Protein AF-A0A0F9G1T0-F1 (afdb_monomer_lite)

Secondary structure (DSSP, 8-state):
-----GGGTS-SSSGGG--TT----HHHHHHHHHHHHT-TTSS-HHHHHHHHHHHHHHHHHHHT---EEEE----SS-GGG-EEETTTTEEEE-SS--HHHHHHHHHHHTT--HHHHHHHHHHHHHHH-HHHHHTEEEETTEEEE----

Structure (mmCIF, N/CA/C/O backbone):
data_AF-A0A0F9G1T0-F1
#
_entry.id   AF-A0A0F9G1T0-F1
#
loop_
_atom_site.group_PDB
_atom_site.id
_atom_site.type_symbol
_atom_site.label_atom_id
_atom_site.label_alt_id
_atom_site.label_comp_id
_atom_site.label_asym_id
_atom_site.label_entity_id
_atom_site.label_seq_id
_atom_site.pdbx_PDB_ins_code
_atom_site.Cartn_x
_atom_site.Cartn_y
_atom_site.Cartn_z
_atom_site.occupancy
_atom_site.B_iso_or_equiv
_atom_site.auth_seq_id
_atom_site.auth_comp_id
_atom_site.auth_asym_id
_atom_site.auth_atom_id
_atom_site.pdbx_PDB_model_num
ATOM 1 N N . MET A 1 1 ? 21.049 12.515 23.156 1.00 39.84 1 MET A N 1
ATOM 2 C CA . MET A 1 1 ? 19.952 11.528 23.007 1.00 39.84 1 MET A CA 1
ATOM 3 C C . MET A 1 1 ? 20.503 10.283 22.312 1.00 39.84 1 MET A C 1
ATOM 5 O O . MET A 1 1 ? 20.804 10.370 21.125 1.00 39.84 1 MET A O 1
ATOM 9 N N . PRO A 1 2 ? 20.728 9.154 23.006 1.00 35.75 2 PRO A N 1
ATOM 10 C CA . PRO A 1 2 ? 21.268 7.960 22.364 1.00 35.75 2 PRO A CA 1
ATOM 11 C C . PRO A 1 2 ? 20.233 7.364 21.398 1.00 35.75 2 PRO A C 1
ATOM 13 O O . PRO A 1 2 ? 19.053 7.228 21.728 1.00 35.75 2 PRO A O 1
ATOM 16 N N . ARG A 1 3 ? 20.679 7.026 20.183 1.00 41.69 3 ARG A N 1
ATOM 17 C CA . ARG A 1 3 ? 19.871 6.370 19.145 1.00 41.69 3 ARG A CA 1
ATOM 18 C C . ARG A 1 3 ? 19.372 5.023 19.674 1.00 41.69 3 ARG A C 1
ATOM 20 O O . ARG A 1 3 ? 20.150 4.085 19.831 1.00 41.69 3 ARG A O 1
ATOM 27 N N . ARG A 1 4 ? 18.071 4.928 19.958 1.00 43.00 4 ARG A N 1
ATOM 28 C CA . ARG A 1 4 ? 17.405 3.684 20.367 1.00 43.00 4 ARG A CA 1
ATOM 29 C C . ARG A 1 4 ? 17.650 2.621 19.289 1.00 43.00 4 ARG A C 1
ATOM 31 O O . ARG A 1 4 ? 17.265 2.794 18.136 1.00 43.00 4 ARG A O 1
ATOM 38 N N . ASN A 1 5 ? 18.337 1.547 19.667 1.00 41.62 5 ASN A N 1
ATOM 39 C CA . ASN A 1 5 ? 18.720 0.449 18.788 1.00 41.62 5 ASN A CA 1
ATOM 40 C C . ASN A 1 5 ? 17.457 -0.256 18.250 1.00 41.62 5 ASN A C 1
ATOM 42 O O . ASN A 1 5 ? 16.809 -1.032 18.952 1.00 41.62 5 ASN A O 1
ATOM 46 N N . ASN A 1 6 ? 17.082 0.057 17.007 1.00 49.00 6 ASN A N 1
ATOM 47 C CA . ASN A 1 6 ? 15.807 -0.305 16.373 1.00 49.00 6 ASN A CA 1
ATOM 48 C C . ASN A 1 6 ? 15.744 -1.780 15.905 1.00 49.00 6 ASN A C 1
ATOM 50 O O . ASN A 1 6 ? 14.795 -2.192 15.251 1.00 49.00 6 ASN A O 1
ATOM 54 N N . ARG A 1 7 ? 16.742 -2.612 16.245 1.00 46.22 7 ARG A N 1
ATOM 55 C CA . ARG A 1 7 ? 16.808 -4.032 15.839 1.00 46.22 7 ARG A CA 1
ATOM 56 C C . ARG A 1 7 ? 15.777 -4.941 16.526 1.00 46.22 7 ARG A C 1
ATOM 58 O O . ARG A 1 7 ? 15.602 -6.071 16.091 1.00 46.22 7 ARG A O 1
ATOM 65 N N . ARG A 1 8 ? 15.100 -4.483 17.589 1.00 54.66 8 ARG A N 1
ATOM 66 C CA . ARG A 1 8 ? 14.058 -5.264 18.295 1.00 54.66 8 ARG A CA 1
ATOM 67 C C . ARG A 1 8 ? 12.635 -5.053 17.761 1.00 54.66 8 ARG A C 1
ATOM 69 O O . ARG A 1 8 ? 11.737 -5.773 18.182 1.00 54.66 8 ARG A O 1
ATOM 76 N N . SER A 1 9 ? 12.405 -4.066 16.892 1.00 69.75 9 SER A N 1
ATOM 77 C CA . SER A 1 9 ? 11.053 -3.727 16.418 1.00 69.75 9 SER A CA 1
ATOM 78 C C . SER A 1 9 ? 10.658 -4.456 15.132 1.00 69.75 9 SER A C 1
ATOM 80 O O . SER A 1 9 ? 9.464 -4.607 14.879 1.00 69.75 9 SER A O 1
ATOM 82 N N . TYR A 1 10 ? 11.626 -4.946 14.355 1.00 74.12 10 TYR A N 1
ATOM 83 C CA . TYR A 1 10 ? 11.385 -5.775 13.176 1.00 74.12 10 TYR A CA 1
ATOM 84 C C . TYR A 1 10 ? 11.317 -7.265 13.537 1.00 74.12 10 TYR A C 1
ATOM 86 O O . TYR A 1 10 ? 12.071 -7.714 14.406 1.00 74.12 10 TYR A O 1
ATOM 94 N N . PRO A 1 11 ? 10.441 -8.049 12.883 1.00 78.25 11 PRO A N 1
ATOM 95 C CA . PRO A 1 11 ? 10.497 -9.502 12.991 1.00 78.25 11 PRO A CA 1
ATOM 96 C C . PRO A 1 11 ? 11.793 -10.029 12.362 1.00 78.25 11 PRO A C 1
ATOM 98 O O . PRO A 1 11 ? 12.275 -9.459 11.384 1.00 78.25 11 PRO A O 1
ATOM 101 N N . ARG A 1 12 ? 12.348 -11.123 12.897 1.00 75.75 12 ARG A N 1
ATOM 102 C CA . ARG A 1 12 ? 13.538 -11.771 12.313 1.00 75.75 12 ARG A CA 1
ATOM 103 C C . ARG A 1 12 ? 13.178 -12.653 11.126 1.00 75.75 12 ARG A C 1
ATOM 105 O O . ARG A 1 12 ? 14.031 -12.942 10.297 1.00 75.75 12 ARG A O 1
ATOM 112 N N . THR A 1 13 ? 11.927 -13.104 11.063 1.00 79.38 13 THR A N 1
ATOM 113 C CA . THR A 1 13 ? 11.421 -13.965 9.993 1.00 79.38 13 THR A CA 1
ATOM 114 C C . THR A 1 13 ? 10.012 -13.568 9.570 1.00 79.38 13 THR A C 1
ATOM 116 O O . THR A 1 13 ? 9.259 -12.955 10.325 1.00 79.38 13 THR A O 1
ATOM 119 N N . VAL A 1 14 ? 9.615 -13.976 8.365 1.00 81.00 14 VAL A N 1
ATOM 120 C CA . VAL A 1 14 ? 8.231 -13.829 7.889 1.00 81.00 14 VAL A CA 1
ATOM 121 C C . VAL A 1 14 ? 7.262 -14.620 8.776 1.00 81.00 14 VAL A C 1
ATOM 123 O O . VAL A 1 14 ? 6.176 -14.132 9.078 1.00 81.00 14 VAL A O 1
ATOM 126 N N . ALA A 1 15 ? 7.669 -15.802 9.253 1.00 84.25 15 ALA A N 1
ATOM 127 C CA . ALA A 1 15 ? 6.853 -16.667 10.107 1.00 84.25 15 ALA A CA 1
ATOM 128 C C . ALA A 1 15 ? 6.387 -15.966 11.395 1.00 84.25 15 ALA A C 1
ATOM 130 O O . ALA A 1 15 ? 5.244 -16.139 11.802 1.00 84.25 15 ALA A O 1
ATOM 131 N N . GLU A 1 16 ? 7.217 -15.096 11.982 1.00 83.62 16 GLU A N 1
ATOM 132 C CA . GLU A 1 16 ? 6.875 -14.315 13.184 1.00 83.62 16 GLU A CA 1
ATOM 133 C C . GLU A 1 16 ? 5.691 -13.355 13.019 1.00 83.62 16 GLU A C 1
ATOM 135 O O . GLU A 1 16 ? 5.163 -12.840 14.016 1.00 83.62 16 GLU A O 1
ATOM 140 N N . VAL A 1 17 ? 5.335 -13.034 11.776 1.00 89.44 17 VAL A N 1
ATOM 141 C CA . VAL A 1 17 ? 4.264 -12.093 11.459 1.00 89.44 17 VAL A CA 1
ATOM 142 C C . VAL A 1 17 ? 3.143 -12.711 10.639 1.00 89.44 17 VAL A C 1
ATOM 144 O O . VAL A 1 17 ? 2.173 -12.008 10.369 1.00 89.44 17 VAL A O 1
ATOM 147 N N . LEU A 1 18 ? 3.229 -13.990 10.264 1.00 90.50 18 LEU A N 1
ATOM 148 C CA . LEU A 1 18 ? 2.112 -14.692 9.637 1.00 90.50 18 LEU A CA 1
ATOM 149 C C . LEU A 1 18 ? 1.003 -14.947 10.655 1.00 90.50 18 LEU A C 1
ATOM 151 O O . LEU A 1 18 ? 1.251 -15.335 11.791 1.00 90.50 18 LEU A O 1
ATOM 155 N N . ASP A 1 19 ? -0.229 -14.688 10.233 1.00 91.56 19 ASP A N 1
ATOM 156 C CA . ASP A 1 19 ? -1.413 -14.824 11.068 1.00 91.56 19 ASP A CA 1
ATOM 157 C C . ASP A 1 19 ? -2.626 -15.167 10.196 1.00 91.56 19 ASP A C 1
ATOM 159 O O . ASP A 1 19 ? -3.202 -14.305 9.524 1.00 91.56 19 ASP A O 1
ATOM 163 N N . ASP A 1 20 ? -3.025 -16.439 10.228 1.00 90.38 20 ASP A N 1
ATOM 164 C CA . ASP A 1 20 ? -4.160 -16.955 9.456 1.00 90.38 20 ASP A CA 1
ATOM 165 C C . ASP A 1 20 ? -5.509 -16.393 9.936 1.00 90.38 20 ASP A C 1
ATOM 167 O O . ASP A 1 20 ? -6.483 -16.382 9.179 1.00 90.38 20 ASP A O 1
ATOM 171 N N . GLN A 1 21 ? -5.567 -15.866 11.162 1.00 94.19 21 GLN A N 1
ATOM 172 C CA . GLN A 1 21 ? -6.763 -15.251 11.738 1.00 94.19 21 GLN A CA 1
ATOM 173 C C . GLN A 1 21 ? -6.831 -13.740 11.475 1.00 94.19 21 GLN A C 1
ATOM 175 O O . GLN A 1 21 ? -7.806 -13.084 11.862 1.00 94.19 21 GLN A O 1
ATOM 180 N N . MET A 1 22 ? -5.839 -13.162 10.785 1.00 95.75 22 MET A N 1
ATOM 181 C CA . MET A 1 22 ? -5.800 -11.727 10.533 1.00 95.75 22 MET A CA 1
ATOM 182 C C . MET A 1 22 ? -6.978 -11.276 9.662 1.00 95.75 22 MET A C 1
ATOM 184 O O . MET A 1 22 ? -7.138 -11.655 8.494 1.00 95.75 22 MET A O 1
ATOM 188 N N . ARG A 1 23 ? -7.798 -10.388 10.227 1.00 96.31 23 ARG A N 1
ATOM 189 C CA . ARG A 1 23 ? -8.950 -9.796 9.543 1.00 96.31 23 ARG A CA 1
ATOM 190 C C . ARG A 1 23 ? -8.583 -8.458 8.909 1.00 96.31 23 ARG A C 1
ATOM 192 O O . ARG A 1 23 ? -7.862 -7.641 9.478 1.00 96.31 23 ARG A O 1
ATOM 199 N N . PHE A 1 24 ? -9.144 -8.218 7.731 1.00 97.62 24 PHE A N 1
ATOM 200 C CA . PHE A 1 24 ? -9.034 -6.960 6.996 1.00 97.62 24 PHE A CA 1
ATOM 201 C C . PHE A 1 24 ? -10.434 -6.428 6.707 1.00 97.62 24 PHE A C 1
ATOM 203 O O . PHE A 1 24 ? -11.369 -7.215 6.556 1.00 97.62 24 PHE A O 1
ATOM 210 N N . ARG A 1 25 ? -10.575 -5.101 6.577 1.00 98.06 25 ARG A N 1
ATOM 211 C CA . ARG A 1 25 ? -11.810 -4.510 6.041 1.00 98.06 25 ARG A CA 1
ATOM 212 C C . ARG A 1 25 ? -12.079 -5.112 4.663 1.00 98.06 25 ARG A C 1
ATOM 214 O O . ARG A 1 25 ? -11.145 -5.266 3.867 1.00 98.06 25 ARG A O 1
ATOM 221 N N . ARG A 1 26 ? -13.335 -5.456 4.378 1.00 98.38 26 ARG A N 1
ATOM 222 C CA . ARG A 1 26 ? -13.724 -6.099 3.113 1.00 98.38 26 ARG A CA 1
ATOM 223 C C . ARG A 1 26 ? -13.301 -5.246 1.918 1.00 98.38 26 ARG A C 1
ATOM 225 O O . ARG A 1 26 ? -12.769 -5.758 0.937 1.00 98.38 26 ARG A O 1
ATOM 232 N N . GLU A 1 27 ? -13.455 -3.938 2.048 1.00 98.44 27 GLU A N 1
ATOM 233 C CA . GLU A 1 27 ? -13.132 -2.929 1.048 1.00 98.44 27 GLU A CA 1
ATOM 234 C C . GLU A 1 27 ? -11.617 -2.848 0.797 1.00 98.44 27 GLU A C 1
ATOM 236 O O . GLU A 1 27 ? -11.195 -2.683 -0.346 1.00 98.44 27 GLU A O 1
ATOM 241 N N . THR A 1 28 ? -10.785 -3.042 1.832 1.00 98.56 28 THR A N 1
ATOM 242 C CA . THR A 1 28 ? -9.321 -3.144 1.686 1.00 98.56 28 THR A CA 1
ATOM 243 C C . THR A 1 28 ? -8.960 -4.327 0.798 1.00 98.56 28 THR A C 1
ATOM 245 O O . THR A 1 28 ? -8.210 -4.174 -0.166 1.00 98.56 28 THR A O 1
ATOM 248 N N . VAL A 1 29 ? -9.523 -5.504 1.086 1.00 98.56 29 VAL A N 1
ATOM 249 C CA . VAL A 1 29 ? -9.266 -6.721 0.301 1.00 98.56 29 VAL A CA 1
ATOM 250 C C . VAL A 1 29 ? -9.740 -6.531 -1.138 1.00 98.56 29 VAL A C 1
ATOM 252 O O . VAL A 1 29 ? -8.999 -6.817 -2.076 1.00 98.56 29 VAL A O 1
ATOM 255 N N . GLN A 1 30 ? -10.938 -5.979 -1.336 1.00 98.56 30 GLN A N 1
ATOM 256 C CA . GLN A 1 30 ? -11.470 -5.699 -2.670 1.00 98.56 30 GLN A CA 1
ATOM 257 C C . GLN A 1 30 ? -10.594 -4.716 -3.459 1.00 98.56 30 GLN A C 1
ATOM 259 O O . GLN A 1 30 ? -10.365 -4.935 -4.649 1.00 98.56 30 GLN A O 1
ATOM 264 N N . ALA A 1 31 ? -10.072 -3.662 -2.825 1.00 98.62 31 ALA A N 1
ATOM 265 C CA . ALA A 1 31 ? -9.179 -2.704 -3.476 1.00 98.62 31 ALA A CA 1
ATOM 266 C C . ALA A 1 31 ? -7.883 -3.371 -3.963 1.00 98.62 31 ALA A C 1
ATOM 268 O O . ALA A 1 31 ? -7.469 -3.165 -5.106 1.00 98.62 31 ALA A O 1
ATOM 269 N N . VAL A 1 32 ? -7.273 -4.218 -3.128 1.00 98.38 32 VAL A N 1
ATOM 270 C CA . VAL A 1 32 ? -6.044 -4.940 -3.484 1.00 98.38 32 VAL A CA 1
ATOM 271 C C . VAL A 1 32 ? -6.310 -6.007 -4.552 1.00 98.38 32 VAL A C 1
ATOM 273 O O . VAL A 1 32 ? -5.528 -6.138 -5.491 1.00 98.38 32 VAL A O 1
ATOM 276 N N . LEU A 1 33 ? -7.437 -6.723 -4.486 1.00 98.25 33 LEU A N 1
ATOM 277 C CA . LEU A 1 33 ? -7.829 -7.685 -5.523 1.00 98.25 33 LEU A CA 1
ATOM 278 C C . LEU A 1 33 ? -8.113 -7.011 -6.874 1.00 98.25 33 LEU A C 1
ATOM 280 O O . LEU A 1 33 ? -7.761 -7.568 -7.911 1.00 98.25 33 LEU A O 1
ATOM 284 N N . ARG A 1 34 ? -8.695 -5.805 -6.893 1.00 98.19 34 ARG A N 1
ATOM 285 C CA . ARG A 1 34 ? -8.823 -5.010 -8.129 1.00 98.19 34 ARG A CA 1
ATOM 286 C C . ARG A 1 34 ? -7.450 -4.624 -8.678 1.00 98.19 34 ARG A C 1
ATOM 288 O O . ARG A 1 34 ? -7.189 -4.832 -9.854 1.00 98.19 34 ARG A O 1
ATOM 295 N N . PHE A 1 35 ? -6.545 -4.155 -7.823 1.00 98.00 35 PHE A N 1
ATOM 296 C CA . PHE A 1 35 ? -5.170 -3.844 -8.223 1.00 98.00 35 PHE A CA 1
ATOM 297 C C . PHE A 1 35 ? -4.403 -5.068 -8.749 1.00 98.00 35 PHE A C 1
ATOM 299 O O . PHE A 1 35 ? -3.624 -4.947 -9.688 1.00 98.00 35 PHE A O 1
ATOM 306 N N . LYS A 1 36 ? -4.658 -6.263 -8.207 1.00 97.06 36 LYS A N 1
ATOM 307 C CA . LYS A 1 36 ? -4.128 -7.519 -8.751 1.00 97.06 36 LYS A CA 1
ATOM 308 C C . LYS A 1 36 ? -4.598 -7.776 -10.183 1.00 97.06 36 LYS A C 1
ATOM 310 O O . LYS A 1 36 ? -3.789 -8.187 -11.010 1.00 97.06 36 LYS A O 1
ATOM 315 N N . ARG A 1 37 ? -5.884 -7.544 -10.472 1.00 97.19 37 ARG A N 1
ATOM 316 C CA . ARG A 1 37 ? -6.457 -7.707 -11.823 1.00 97.19 37 ARG A CA 1
ATOM 317 C C . ARG A 1 37 ? -5.840 -6.741 -12.836 1.00 97.19 37 ARG A C 1
ATOM 319 O O . ARG A 1 37 ? -5.722 -7.101 -13.997 1.00 97.19 37 ARG A O 1
ATOM 326 N N . ASP A 1 38 ? -5.357 -5.583 -12.384 1.00 94.88 38 ASP A N 1
ATOM 327 C CA . ASP A 1 38 ? -4.605 -4.631 -13.213 1.00 94.88 38 ASP A CA 1
ATOM 328 C C . ASP A 1 38 ? -3.184 -5.119 -13.578 1.00 94.88 38 ASP A C 1
ATOM 330 O O . ASP A 1 38 ? -2.452 -4.386 -14.248 1.00 94.88 38 ASP A O 1
ATOM 334 N N . LEU A 1 39 ? -2.763 -6.315 -13.139 1.00 94.69 39 LEU A N 1
ATOM 335 C CA . LEU A 1 39 ? -1.426 -6.883 -13.357 1.00 94.69 39 LEU A CA 1
ATOM 336 C C . LEU A 1 39 ? -0.334 -5.888 -12.925 1.00 94.69 39 LEU A C 1
ATOM 338 O O . LEU A 1 39 ? 0.276 -5.218 -13.765 1.00 94.69 39 LEU A O 1
ATOM 342 N N . PRO A 1 40 ? -0.109 -5.716 -11.611 1.00 93.06 40 PRO A N 1
ATOM 343 C CA . PRO A 1 40 ? 0.588 -4.547 -11.074 1.00 93.06 40 PRO A CA 1
ATOM 344 C C . PRO A 1 40 ? 2.061 -4.442 -11.484 1.00 93.06 40 PRO A C 1
ATOM 346 O O . PRO A 1 40 ? 2.618 -3.345 -11.475 1.00 93.06 40 PRO A O 1
ATOM 349 N N . TRP A 1 41 ? 2.666 -5.560 -11.885 1.00 92.12 41 TRP A N 1
ATOM 350 C CA . TRP A 1 41 ? 4.045 -5.625 -12.366 1.00 92.12 41 TRP A CA 1
ATOM 351 C C . TRP A 1 41 ? 4.184 -5.388 -13.874 1.00 92.12 41 TRP A C 1
ATOM 353 O O . TRP A 1 41 ? 5.276 -5.050 -14.317 1.00 92.12 41 TRP A O 1
ATOM 363 N N . ASN A 1 42 ? 3.096 -5.486 -14.645 1.00 92.19 42 ASN A N 1
ATOM 364 C CA . ASN A 1 42 ? 3.140 -5.370 -16.102 1.00 92.19 42 ASN A CA 1
ATOM 365 C C . ASN A 1 42 ? 3.063 -3.910 -16.564 1.00 92.19 42 ASN A C 1
ATOM 367 O O . ASN A 1 42 ? 2.357 -3.086 -15.963 1.00 92.19 42 ASN A O 1
ATOM 371 N N . GLY A 1 43 ? 3.699 -3.637 -17.702 1.00 93.19 43 GLY A N 1
ATOM 372 C CA . GLY A 1 43 ? 3.672 -2.348 -18.389 1.00 93.19 43 GLY A CA 1
ATOM 373 C C . GLY A 1 43 ? 4.803 -1.406 -17.983 1.00 93.19 43 GLY A C 1
ATOM 374 O O . GLY A 1 43 ? 5.612 -1.690 -17.095 1.00 93.19 43 GLY A O 1
ATOM 375 N N . TRP A 1 44 ? 4.840 -0.247 -18.634 1.00 94.44 44 TRP A N 1
ATOM 376 C CA . TRP A 1 44 ? 5.899 0.744 -18.436 1.00 94.44 44 TRP A CA 1
ATOM 377 C C . TRP A 1 44 ? 5.822 1.372 -17.043 1.00 94.44 44 TRP A C 1
ATOM 379 O O . TRP A 1 44 ? 4.770 1.392 -16.397 1.00 94.44 44 TRP A O 1
ATOM 389 N N . GLU A 1 45 ? 6.924 1.957 -16.571 1.00 94.31 45 GLU A N 1
ATOM 390 C CA . GLU A 1 45 ? 6.990 2.612 -15.258 1.00 94.31 45 GLU A CA 1
ATOM 391 C C . GLU A 1 45 ? 5.825 3.585 -15.014 1.00 94.31 45 GLU A C 1
ATOM 393 O O . GLU A 1 45 ? 5.162 3.519 -13.976 1.00 94.31 45 GLU A O 1
ATOM 398 N N . ARG A 1 46 ? 5.511 4.438 -15.997 1.00 95.81 46 ARG A N 1
ATOM 399 C CA . ARG A 1 46 ? 4.384 5.378 -15.928 1.00 95.81 46 ARG A CA 1
ATOM 400 C C . ARG A 1 46 ? 3.055 4.667 -15.669 1.00 95.81 46 ARG A C 1
ATOM 402 O O . ARG A 1 46 ? 2.219 5.165 -14.916 1.00 95.81 46 ARG A O 1
ATOM 409 N N . GLU A 1 47 ? 2.847 3.504 -16.273 1.00 96.88 47 GLU A N 1
ATOM 410 C CA . GLU A 1 47 ? 1.619 2.726 -16.123 1.00 96.88 47 GLU A CA 1
ATOM 411 C C . GLU A 1 47 ? 1.541 2.077 -14.752 1.00 96.88 47 GLU A C 1
ATOM 413 O O . GLU A 1 47 ? 0.513 2.186 -14.081 1.00 96.88 47 GLU A O 1
ATOM 418 N N . ARG A 1 48 ? 2.650 1.489 -14.298 1.00 96.56 48 ARG A N 1
ATOM 419 C CA . ARG A 1 48 ? 2.773 0.941 -12.946 1.00 96.56 48 ARG A CA 1
ATOM 420 C C . ARG A 1 48 ? 2.504 2.028 -11.901 1.00 96.56 48 ARG A C 1
ATOM 422 O O . ARG A 1 48 ? 1.628 1.845 -11.057 1.00 96.56 48 ARG A O 1
ATOM 429 N N . LYS A 1 49 ? 3.103 3.221 -12.028 1.00 97.38 49 LYS A N 1
ATOM 430 C CA . LYS A 1 49 ? 2.805 4.394 -11.174 1.00 97.38 49 LYS A CA 1
ATOM 431 C C . LYS A 1 49 ? 1.308 4.729 -11.143 1.00 97.38 49 LYS A C 1
ATOM 433 O O . LYS A 1 49 ? 0.750 4.962 -10.069 1.00 97.38 49 LYS A O 1
ATOM 438 N N . ARG A 1 50 ? 0.618 4.727 -12.294 1.00 98.25 50 ARG A N 1
ATOM 439 C CA . ARG A 1 50 ? -0.844 4.955 -12.355 1.00 98.25 50 ARG A CA 1
ATOM 440 C C . ARG A 1 50 ? -1.631 3.879 -11.601 1.00 98.25 50 ARG A C 1
ATOM 442 O O . ARG A 1 50 ? -2.562 4.230 -10.873 1.00 98.25 50 ARG A O 1
ATOM 449 N N . LYS A 1 51 ? -1.257 2.602 -11.734 1.00 98.25 51 LYS A N 1
ATOM 450 C CA . LYS A 1 51 ? -1.889 1.487 -11.006 1.00 98.25 51 LYS A CA 1
ATOM 451 C C . LYS A 1 51 ? -1.740 1.675 -9.489 1.00 98.25 51 LYS A C 1
ATOM 453 O O . LYS A 1 51 ? -2.738 1.625 -8.771 1.00 98.25 51 LYS A O 1
ATOM 458 N N . PHE A 1 52 ? -0.538 2.009 -9.008 1.00 98.31 52 PHE A N 1
ATOM 459 C CA . PHE A 1 52 ? -0.294 2.303 -7.587 1.00 98.31 52 PHE A CA 1
ATOM 460 C C . PHE A 1 52 ? -1.103 3.510 -7.091 1.00 98.31 52 PHE A C 1
ATOM 462 O O . PHE A 1 52 ? -1.731 3.433 -6.039 1.00 98.31 52 PHE A O 1
ATOM 469 N N . ARG A 1 53 ? -1.193 4.599 -7.868 1.00 98.56 53 ARG A N 1
ATOM 470 C CA . ARG A 1 53 ? -2.049 5.753 -7.522 1.00 98.56 53 ARG A CA 1
ATOM 471 C C . ARG A 1 53 ? -3.531 5.382 -7.414 1.00 98.56 53 ARG A C 1
ATOM 473 O O . ARG A 1 53 ? -4.236 5.925 -6.565 1.00 98.56 53 ARG A O 1
ATOM 480 N N . ARG A 1 54 ? -4.037 4.476 -8.261 1.00 98.50 54 ARG A N 1
ATOM 481 C CA . ARG A 1 54 ? -5.419 3.970 -8.149 1.00 98.50 54 ARG A CA 1
ATOM 482 C C . ARG A 1 54 ? -5.621 3.182 -6.860 1.00 98.50 54 ARG A C 1
ATOM 484 O O . ARG A 1 54 ? -6.553 3.500 -6.123 1.00 98.50 54 ARG A O 1
ATOM 491 N N . LEU A 1 55 ? -4.735 2.227 -6.566 1.00 98.62 55 LEU A N 1
ATOM 492 C CA . LEU A 1 55 ? -4.773 1.478 -5.308 1.00 98.62 55 LEU A CA 1
ATOM 493 C C . LEU A 1 55 ? -4.725 2.424 -4.102 1.00 98.62 55 LEU A C 1
ATOM 495 O O . LEU A 1 55 ? -5.518 2.293 -3.175 1.00 98.62 55 LEU A O 1
ATOM 499 N N . HIS A 1 56 ? -3.841 3.416 -4.137 1.00 98.62 56 HIS A N 1
ATOM 500 C CA . HIS A 1 56 ? -3.668 4.373 -3.054 1.00 98.62 56 HIS A CA 1
ATOM 501 C C . HIS A 1 56 ? -4.902 5.223 -2.782 1.00 98.62 56 HIS A C 1
ATOM 503 O O . HIS A 1 56 ? -5.341 5.311 -1.637 1.00 98.62 56 HIS A O 1
ATOM 509 N N . ARG A 1 57 ? -5.539 5.762 -3.827 1.00 98.62 57 ARG A N 1
ATOM 510 C CA . ARG A 1 57 ? -6.821 6.464 -3.677 1.00 98.62 57 ARG A CA 1
ATOM 511 C C . ARG A 1 57 ? -7.901 5.563 -3.079 1.00 98.62 57 ARG A C 1
ATOM 513 O O . ARG A 1 57 ? -8.673 6.027 -2.246 1.00 98.62 57 ARG A O 1
ATOM 520 N N . ALA A 1 58 ? -7.951 4.289 -3.472 1.00 98.56 58 ALA A N 1
ATOM 521 C CA . ALA A 1 58 ? -8.910 3.342 -2.913 1.00 98.56 58 ALA A CA 1
ATOM 522 C C . ALA A 1 58 ? -8.651 3.084 -1.419 1.00 98.56 58 ALA A C 1
ATOM 524 O O . ALA A 1 58 ? -9.564 3.237 -0.613 1.00 98.56 58 ALA A O 1
ATOM 525 N N . LEU A 1 59 ? -7.4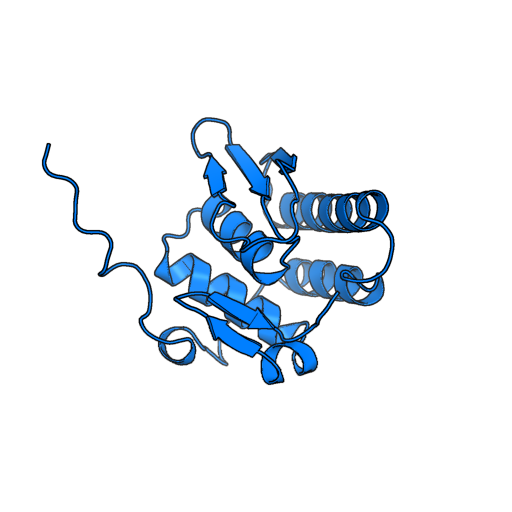11 2.774 -1.027 1.00 98.44 59 LEU A N 1
ATOM 526 C CA . LEU A 1 59 ? -7.068 2.516 0.376 1.00 98.44 59 LEU A CA 1
ATOM 527 C C . LEU A 1 59 ? -7.278 3.750 1.262 1.00 98.44 59 LEU A C 1
ATOM 529 O O . LEU A 1 59 ? -7.838 3.629 2.349 1.00 98.44 59 LEU A O 1
ATOM 533 N N . ARG A 1 60 ? -6.922 4.947 0.783 1.00 97.88 60 ARG A N 1
ATOM 534 C CA . ARG A 1 60 ? -7.207 6.204 1.489 1.00 97.88 60 ARG A CA 1
ATOM 535 C C . ARG A 1 60 ? -8.684 6.377 1.805 1.00 97.88 60 ARG A C 1
ATOM 537 O O . ARG A 1 60 ? -9.014 6.719 2.933 1.00 97.88 60 ARG A O 1
ATOM 544 N N . ARG A 1 61 ? -9.566 6.100 0.839 1.00 98.19 61 ARG A N 1
ATOM 545 C CA . ARG A 1 61 ? -11.021 6.166 1.046 1.00 98.19 61 ARG A CA 1
ATOM 546 C C . ARG A 1 61 ? -11.483 5.167 2.102 1.00 98.19 61 ARG A C 1
ATOM 548 O O . ARG A 1 61 ? -12.224 5.549 2.996 1.00 98.19 61 ARG A O 1
ATOM 555 N N . VAL A 1 62 ? -10.999 3.924 2.048 1.00 98.31 62 VAL A N 1
ATOM 556 C CA . VAL A 1 62 ? -11.373 2.875 3.017 1.00 98.31 62 VAL A CA 1
ATOM 557 C C . VAL A 1 62 ? -11.007 3.250 4.453 1.00 98.31 62 VAL A C 1
ATOM 559 O O . VAL A 1 62 ? -11.734 2.900 5.381 1.00 98.31 62 VAL A O 1
ATOM 562 N N . TYR A 1 63 ? -9.883 3.939 4.645 1.00 97.81 63 TYR A N 1
ATOM 563 C CA . TYR A 1 63 ? -9.367 4.292 5.968 1.00 97.81 63 TYR A CA 1
ATOM 564 C C . TYR A 1 63 ? -9.581 5.762 6.359 1.00 97.81 63 TYR A C 1
ATOM 566 O O . TYR A 1 63 ? -9.118 6.158 7.425 1.00 97.81 63 TYR A O 1
ATOM 574 N N . GLY A 1 64 ? -10.258 6.564 5.530 1.00 97.56 64 GLY A N 1
ATOM 575 C CA . GLY A 1 64 ? -10.469 7.994 5.787 1.00 97.56 64 GLY A CA 1
ATOM 576 C C . GLY A 1 64 ? -9.170 8.807 5.867 1.00 97.56 64 GLY A C 1
ATOM 577 O O . GLY A 1 64 ? -9.074 9.733 6.663 1.00 97.56 64 GLY A O 1
ATOM 578 N N . LYS A 1 65 ? -8.141 8.438 5.092 1.00 96.44 65 LYS A N 1
ATOM 579 C CA . LYS A 1 65 ? -6.805 9.059 5.131 1.00 96.44 65 LYS A CA 1
ATOM 580 C C . LYS A 1 65 ? -6.595 10.075 4.012 1.00 96.44 65 LYS A C 1
ATOM 582 O O . LYS A 1 65 ? -7.027 9.872 2.872 1.00 96.44 65 LYS A O 1
ATOM 587 N N . GLN A 1 66 ? -5.849 11.134 4.317 1.00 97.06 66 GLN A N 1
ATOM 588 C CA . GLN A 1 66 ? -5.436 12.145 3.342 1.00 97.06 66 GLN A CA 1
ATOM 589 C C . GLN A 1 66 ? -3.989 11.989 2.844 1.00 97.06 66 GLN A C 1
ATOM 591 O O . GLN A 1 66 ? -3.604 12.692 1.911 1.00 97.06 66 GLN A O 1
ATOM 596 N N . THR A 1 67 ? -3.272 10.987 3.358 1.00 97.88 67 THR A N 1
ATOM 597 C CA . THR A 1 67 ? -1.881 10.655 3.034 1.00 97.88 67 THR A CA 1
ATOM 598 C C . THR A 1 67 ? -1.558 10.758 1.546 1.00 97.88 67 THR A C 1
ATOM 600 O O . THR A 1 67 ? -2.271 10.199 0.719 1.00 97.88 67 THR A O 1
ATOM 603 N N . GLY A 1 68 ? -0.500 11.468 1.173 1.00 98.38 68 GLY A N 1
ATOM 604 C CA . GLY A 1 68 ? -0.018 11.567 -0.202 1.00 98.38 68 GLY A CA 1
ATOM 605 C C . GLY A 1 68 ? 0.731 10.317 -0.675 1.00 98.38 68 GLY A C 1
ATOM 606 O O . GLY A 1 68 ? 1.183 9.492 0.118 1.00 98.38 68 GLY A O 1
ATOM 607 N N . LEU A 1 69 ? 0.914 10.205 -1.993 1.00 98.50 69 LEU A N 1
ATOM 608 C CA . LEU A 1 69 ? 1.811 9.225 -2.609 1.00 98.50 69 LEU A CA 1
ATOM 6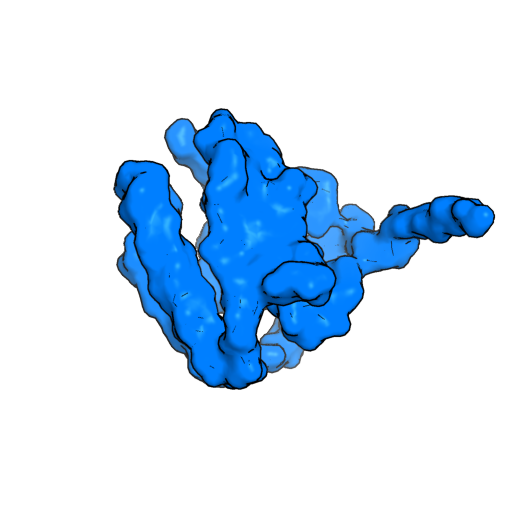09 C C . LEU A 1 69 ? 2.719 9.922 -3.618 1.00 98.50 69 LEU A C 1
ATOM 611 O O . LEU A 1 69 ? 2.246 10.460 -4.622 1.00 98.50 69 LEU A O 1
ATOM 615 N N . SER A 1 70 ? 4.019 9.833 -3.372 1.00 97.81 70 SER A N 1
ATOM 616 C CA . SER A 1 70 ? 5.079 10.295 -4.256 1.00 97.81 70 SER A CA 1
ATOM 617 C C . SER A 1 70 ? 5.952 9.126 -4.718 1.00 97.81 70 SER A C 1
ATOM 619 O O . SER A 1 70 ? 6.001 8.060 -4.100 1.00 97.81 70 SER A O 1
ATOM 621 N N . PHE A 1 71 ? 6.645 9.331 -5.832 1.00 96.75 71 PHE A N 1
ATOM 622 C CA . PHE A 1 71 ? 7.610 8.387 -6.379 1.00 96.75 71 PHE A CA 1
ATOM 623 C C . PHE A 1 71 ? 8.950 9.107 -6.492 1.00 96.75 71 PHE A C 1
ATOM 625 O O . PHE A 1 71 ? 9.046 10.089 -7.225 1.00 96.75 71 PHE A O 1
ATOM 632 N N . GLY A 1 72 ? 9.957 8.631 -5.763 1.00 93.00 72 GLY A N 1
ATOM 633 C CA . GLY A 1 72 ? 11.335 9.082 -5.929 1.00 93.00 72 GLY A CA 1
ATOM 634 C C . GLY A 1 72 ? 12.006 8.407 -7.126 1.00 93.00 72 GLY A C 1
ATOM 635 O O . GLY A 1 72 ? 11.335 7.942 -8.051 1.00 93.00 72 GLY A O 1
ATOM 636 N N . LEU A 1 73 ? 13.338 8.330 -7.090 1.00 90.94 73 LEU A N 1
ATOM 637 C CA . LEU A 1 73 ? 14.121 7.627 -8.104 1.00 90.94 73 LEU A CA 1
ATOM 638 C C . LEU A 1 73 ? 13.752 6.134 -8.132 1.00 90.94 73 LEU A C 1
ATOM 640 O O . LEU A 1 73 ? 13.796 5.462 -7.096 1.00 90.94 73 LEU A O 1
ATOM 644 N N . LEU A 1 74 ? 13.375 5.639 -9.314 1.00 88.38 74 LEU A N 1
ATOM 645 C CA . LEU A 1 74 ? 13.058 4.235 -9.571 1.00 88.38 74 LEU A CA 1
ATOM 646 C C . LEU A 1 74 ? 14.146 3.618 -10.454 1.00 88.38 74 LEU A C 1
ATOM 648 O O . LEU A 1 74 ? 13.981 3.455 -11.655 1.00 88.38 74 LEU A O 1
ATOM 652 N N . ASP A 1 75 ? 15.277 3.296 -9.843 1.00 84.19 75 ASP A N 1
ATOM 653 C CA . ASP A 1 75 ? 16.460 2.713 -10.491 1.00 84.19 75 ASP A CA 1
ATOM 654 C C . ASP A 1 75 ? 16.403 1.173 -10.591 1.00 84.19 75 ASP A C 1
ATOM 656 O O . ASP A 1 75 ? 17.352 0.535 -11.033 1.00 84.19 75 ASP A O 1
ATOM 660 N N . GLY A 1 76 ? 15.301 0.553 -10.154 1.00 78.50 76 GLY A N 1
ATOM 661 C CA . GLY A 1 76 ? 15.152 -0.905 -10.107 1.00 78.50 76 GLY A CA 1
ATOM 662 C C . GLY A 1 76 ? 15.889 -1.590 -8.948 1.00 78.50 76 GLY A C 1
ATOM 663 O O . GLY A 1 76 ? 15.699 -2.798 -8.753 1.00 78.50 76 GLY A O 1
ATOM 664 N N . ALA A 1 77 ? 16.649 -0.835 -8.144 1.00 78.31 77 ALA A N 1
ATOM 665 C CA . ALA A 1 77 ? 17.335 -1.328 -6.957 1.00 78.31 77 ALA A CA 1
ATOM 666 C C . ALA A 1 77 ? 16.346 -1.681 -5.828 1.00 78.31 77 ALA A C 1
ATOM 668 O O . ALA A 1 77 ? 15.121 -1.575 -5.964 1.00 78.31 77 ALA A O 1
ATOM 669 N N . CYS A 1 78 ? 16.872 -2.130 -4.687 1.00 73.81 78 CYS A N 1
ATOM 670 C CA . CYS A 1 78 ? 16.056 -2.539 -3.545 1.00 73.81 78 CYS A CA 1
ATOM 671 C C . CYS A 1 78 ? 15.079 -1.431 -3.103 1.00 73.81 78 CYS A C 1
ATOM 673 O O . CYS A 1 78 ? 15.436 -0.257 -2.980 1.00 73.81 78 CYS A O 1
ATOM 675 N N . SER A 1 79 ? 13.832 -1.815 -2.822 1.00 76.69 79 SER A N 1
ATOM 676 C CA . SER A 1 79 ? 12.766 -0.894 -2.414 1.00 76.69 79 SER A CA 1
ATOM 677 C C . SER A 1 79 ? 12.870 -0.424 -0.959 1.00 76.69 79 SER A C 1
ATOM 679 O O . SER A 1 79 ? 12.052 0.392 -0.533 1.00 76.69 79 SER A O 1
ATOM 681 N N . GLY A 1 80 ? 13.881 -0.878 -0.205 1.00 75.00 80 GLY A N 1
ATOM 682 C CA . GLY A 1 80 ? 14.101 -0.555 1.214 1.00 75.00 80 GLY A CA 1
ATOM 683 C C . GLY A 1 80 ? 14.364 0.924 1.526 1.00 75.00 80 GLY A C 1
ATOM 684 O O . GLY A 1 80 ? 14.435 1.298 2.689 1.00 75.00 80 GLY A O 1
ATOM 685 N N . ARG A 1 81 ? 14.490 1.780 0.503 1.00 82.62 81 ARG A N 1
ATOM 686 C CA . ARG A 1 81 ? 14.547 3.249 0.641 1.00 82.62 81 ARG A CA 1
ATOM 687 C C . ARG A 1 81 ? 13.170 3.923 0.552 1.00 82.62 81 ARG A C 1
ATOM 689 O O . ARG A 1 81 ? 13.086 5.155 0.568 1.00 82.62 81 ARG A O 1
ATOM 696 N N . SER A 1 82 ? 12.102 3.149 0.375 1.00 89.12 82 SER A N 1
ATOM 697 C CA . SER A 1 82 ? 10.737 3.665 0.481 1.00 89.12 82 SER A CA 1
ATOM 698 C C . SER A 1 82 ? 10.427 4.015 1.933 1.00 89.12 82 SER A C 1
ATOM 700 O O . SER A 1 82 ? 11.007 3.435 2.844 1.00 89.12 82 SER A O 1
ATOM 702 N N . SER A 1 83 ? 9.565 5.004 2.141 1.00 94.19 83 SER A N 1
ATOM 703 C CA . SER A 1 83 ? 9.293 5.519 3.481 1.00 94.19 83 SER A CA 1
ATOM 704 C C . SER A 1 83 ? 7.969 6.264 3.543 1.00 94.19 83 SER A C 1
ATOM 706 O O . SER A 1 83 ? 7.644 7.029 2.631 1.00 94.19 83 SER A O 1
ATOM 708 N N . TYR A 1 84 ? 7.265 6.135 4.655 1.00 96.88 84 TYR A N 1
ATOM 709 C CA . TYR A 1 84 ? 6.221 7.055 5.075 1.00 96.88 84 TYR A CA 1
ATOM 710 C C . TYR A 1 84 ? 6.823 8.221 5.873 1.00 96.88 84 TYR A C 1
ATOM 712 O O . TYR A 1 84 ? 7.347 8.038 6.973 1.00 96.88 84 TYR A O 1
ATOM 720 N N . ASP A 1 85 ? 6.736 9.429 5.318 1.00 95.75 85 ASP A N 1
ATOM 721 C CA . ASP A 1 85 ? 7.049 10.670 6.021 1.00 95.75 85 ASP A CA 1
ATOM 722 C C . ASP A 1 85 ? 5.835 11.101 6.850 1.00 95.75 85 ASP A C 1
ATOM 724 O O . ASP A 1 85 ? 4.794 11.489 6.316 1.00 95.75 85 ASP A O 1
ATOM 728 N N . ARG A 1 86 ? 5.977 11.029 8.176 1.00 94.06 86 ARG A N 1
ATOM 729 C CA . ARG A 1 86 ? 4.915 11.370 9.124 1.00 94.06 86 ARG A CA 1
ATOM 730 C C . ARG A 1 86 ? 4.656 12.873 9.224 1.00 94.06 86 ARG A C 1
ATOM 732 O O . ARG A 1 86 ? 3.537 13.243 9.560 1.00 94.06 86 ARG A O 1
ATOM 739 N N . LEU A 1 87 ? 5.664 13.712 8.986 1.00 94.88 87 LEU A N 1
ATOM 740 C CA . LEU A 1 87 ? 5.520 15.167 9.075 1.00 94.88 87 LEU A CA 1
ATOM 741 C C . LEU A 1 87 ? 4.741 15.702 7.876 1.00 94.88 87 LEU A C 1
ATOM 743 O O . LEU A 1 87 ? 3.887 16.566 8.038 1.00 94.88 87 LEU A O 1
ATOM 747 N N . GLN A 1 88 ? 5.011 15.156 6.690 1.00 96.31 88 GLN A N 1
ATOM 748 C CA . GLN A 1 88 ? 4.321 15.552 5.462 1.00 96.31 88 GLN A CA 1
ATOM 749 C C . GLN A 1 88 ? 3.049 14.735 5.186 1.00 96.31 88 GLN A C 1
ATOM 751 O O . GLN A 1 88 ? 2.290 15.090 4.289 1.00 96.31 88 GLN A O 1
ATOM 756 N N . ASP A 1 89 ? 2.816 13.648 5.930 1.00 97.69 89 ASP A N 1
ATOM 757 C CA . ASP A 1 89 ? 1.789 12.635 5.641 1.00 97.69 89 ASP A CA 1
ATOM 758 C C . ASP A 1 89 ? 1.894 12.145 4.184 1.00 97.69 89 ASP A C 1
ATOM 760 O O . ASP A 1 89 ? 0.934 12.180 3.417 1.00 97.69 89 ASP A O 1
ATOM 764 N N . VAL A 1 90 ? 3.087 11.708 3.761 1.00 98.38 90 VAL A N 1
ATOM 765 C CA . VAL A 1 90 ? 3.347 11.244 2.385 1.00 98.38 90 VAL A CA 1
ATOM 766 C C . VAL A 1 90 ? 4.080 9.909 2.387 1.00 98.38 90 VAL A C 1
ATOM 768 O O . VAL A 1 90 ? 5.110 9.740 3.030 1.00 98.38 90 VAL A O 1
ATOM 771 N N . ILE A 1 91 ? 3.589 8.959 1.592 1.00 98.25 91 ILE A N 1
ATOM 772 C CA . ILE A 1 91 ? 4.326 7.742 1.241 1.00 98.25 91 ILE A CA 1
ATOM 773 C C . ILE A 1 91 ? 5.214 8.042 0.036 1.00 98.25 91 ILE A C 1
ATOM 775 O O . ILE A 1 91 ? 4.723 8.496 -0.998 1.00 98.25 91 ILE A O 1
ATOM 779 N N . ILE A 1 92 ? 6.506 7.745 0.135 1.00 97.56 92 ILE A N 1
ATOM 780 C CA . ILE A 1 92 ? 7.468 7.913 -0.954 1.00 97.56 92 ILE A CA 1
ATOM 781 C C . ILE A 1 92 ? 8.002 6.540 -1.352 1.00 97.56 92 ILE A C 1
ATOM 783 O O . ILE A 1 92 ? 8.698 5.894 -0.572 1.00 97.56 92 ILE A O 1
ATOM 787 N N . LEU A 1 93 ? 7.697 6.099 -2.574 1.00 95.81 93 LEU A N 1
ATOM 788 C CA . LEU A 1 93 ? 8.234 4.853 -3.130 1.00 95.81 93 LEU A CA 1
ATOM 789 C C . LEU A 1 93 ? 9.537 5.119 -3.887 1.00 95.81 93 LEU A C 1
ATOM 791 O O . LEU A 1 93 ? 9.583 6.017 -4.730 1.00 95.81 93 LEU A O 1
ATOM 795 N N . ARG A 1 94 ? 10.583 4.339 -3.599 1.00 92.94 94 ARG A N 1
ATOM 796 C CA . ARG A 1 94 ? 11.917 4.437 -4.222 1.00 92.94 94 ARG A CA 1
ATOM 797 C C . ARG A 1 94 ? 12.435 3.055 -4.622 1.00 92.94 94 ARG A C 1
ATOM 799 O O . ARG A 1 94 ? 12.010 2.054 -4.049 1.00 92.94 94 ARG A O 1
ATOM 806 N N . GLY A 1 95 ? 13.366 3.012 -5.571 1.00 89.69 95 GLY A N 1
ATOM 807 C CA . GLY A 1 95 ? 13.931 1.766 -6.085 1.00 89.69 95 GLY A CA 1
ATOM 808 C C . GLY A 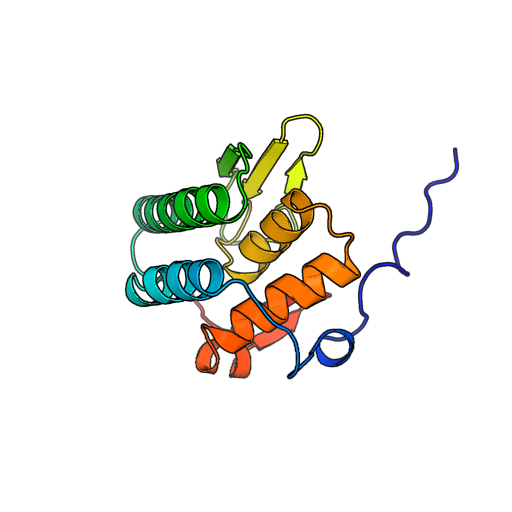1 95 ? 12.918 0.992 -6.924 1.00 89.69 95 GLY A C 1
ATOM 809 O O . GLY A 1 95 ? 12.322 1.524 -7.862 1.00 89.69 95 GLY A O 1
ATOM 810 N N . ARG A 1 96 ? 12.678 -0.272 -6.585 1.00 89.50 96 ARG A N 1
ATOM 811 C CA . ARG A 1 96 ? 11.656 -1.101 -7.234 1.00 89.50 96 ARG A CA 1
ATOM 812 C C . ARG A 1 96 ? 10.245 -0.761 -6.743 1.00 89.50 96 ARG A C 1
ATOM 814 O O . ARG A 1 96 ? 9.986 -0.676 -5.544 1.00 89.50 96 ARG A O 1
ATOM 821 N N . LEU A 1 97 ? 9.283 -0.683 -7.667 1.00 91.44 97 LEU A N 1
ATOM 822 C CA . LEU A 1 97 ? 7.854 -0.613 -7.328 1.00 91.44 97 LEU A CA 1
ATOM 823 C C . LEU A 1 97 ? 7.363 -1.945 -6.743 1.00 91.44 97 LEU A C 1
ATOM 825 O O . LEU A 1 97 ? 6.868 -2.818 -7.455 1.00 91.44 97 LEU A O 1
ATOM 829 N N . SER A 1 98 ? 7.510 -2.091 -5.429 1.00 91.69 98 SER A N 1
ATOM 830 C CA . SER A 1 98 ? 7.110 -3.275 -4.671 1.00 91.69 98 SER A CA 1
ATOM 831 C C . SER A 1 98 ? 5.723 -3.103 -4.050 1.00 91.69 98 SER A C 1
ATOM 833 O O . SER A 1 98 ? 5.448 -2.123 -3.354 1.00 91.69 98 SER A O 1
ATOM 835 N N . VAL A 1 99 ? 4.846 -4.087 -4.275 1.00 95.00 99 VAL A N 1
ATOM 836 C CA . VAL A 1 99 ? 3.504 -4.131 -3.673 1.00 95.00 99 VAL A CA 1
ATOM 837 C C . VAL A 1 99 ? 3.606 -4.259 -2.155 1.00 95.00 99 VAL A C 1
ATOM 839 O O . VAL A 1 99 ? 2.963 -3.497 -1.441 1.00 95.00 99 VAL A O 1
ATOM 842 N N . THR A 1 100 ? 4.438 -5.177 -1.659 1.00 93.69 100 THR A N 1
ATOM 843 C CA . THR A 1 100 ? 4.621 -5.416 -0.221 1.00 93.69 100 THR A CA 1
ATOM 844 C C . THR A 1 100 ? 5.180 -4.182 0.477 1.00 93.69 100 THR A C 1
ATOM 846 O O . THR A 1 100 ? 4.635 -3.771 1.496 1.00 93.69 100 THR A O 1
ATOM 849 N N . THR A 1 101 ? 6.201 -3.537 -0.102 1.00 94.44 101 THR A N 1
ATOM 850 C CA . THR A 1 101 ? 6.769 -2.297 0.452 1.00 94.44 101 THR A CA 1
ATOM 851 C C . THR A 1 101 ? 5.725 -1.188 0.496 1.00 94.44 101 THR A C 1
ATOM 853 O O . THR A 1 101 ? 5.547 -0.551 1.524 1.00 94.44 101 THR A O 1
ATOM 856 N N . TYR A 1 102 ? 4.957 -0.994 -0.575 1.00 97.31 102 TYR A N 1
ATOM 857 C CA . TYR A 1 102 ? 3.875 -0.014 -0.556 1.00 97.31 102 TYR A CA 1
ATOM 858 C C . TYR A 1 102 ? 2.826 -0.308 0.530 1.00 97.31 102 TYR A C 1
ATOM 860 O O . TYR A 1 102 ? 2.406 0.603 1.239 1.00 97.31 102 TYR A O 1
ATOM 868 N N . LEU A 1 103 ? 2.410 -1.569 0.694 1.00 97.69 103 LEU A N 1
ATOM 869 C CA . LEU A 1 103 ? 1.478 -1.957 1.756 1.00 97.69 103 LEU A CA 1
ATOM 870 C C . LEU A 1 103 ? 2.077 -1.744 3.156 1.00 97.69 103 LEU A C 1
ATOM 872 O O . LEU A 1 103 ? 1.344 -1.384 4.076 1.00 97.69 103 LEU A O 1
ATOM 876 N N . HIS A 1 104 ? 3.386 -1.937 3.318 1.00 96.38 104 HIS A N 1
ATOM 877 C CA . HIS A 1 104 ? 4.116 -1.654 4.556 1.00 96.38 104 HIS A CA 1
ATOM 878 C C . HIS A 1 104 ? 4.070 -0.162 4.901 1.00 96.38 104 HIS A C 1
ATOM 880 O O . HIS A 1 104 ? 3.648 0.200 5.998 1.00 96.38 104 HIS A O 1
ATOM 886 N N . GLU A 1 105 ? 4.351 0.716 3.937 1.00 97.69 105 GLU A N 1
ATOM 887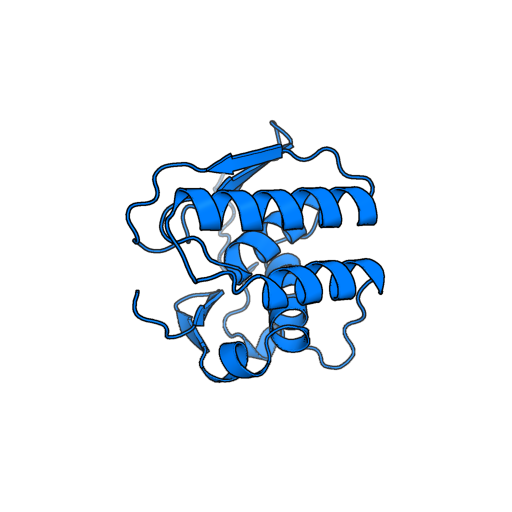 C CA . GLU A 1 105 ? 4.252 2.166 4.155 1.00 97.69 105 GLU A CA 1
ATOM 888 C C . GLU A 1 105 ? 2.812 2.629 4.416 1.00 97.69 105 GLU A C 1
ATOM 890 O O . GLU A 1 105 ? 2.571 3.497 5.256 1.00 97.69 105 GLU A O 1
ATOM 895 N N . VAL A 1 106 ? 1.816 2.016 3.763 1.00 98.12 106 VAL A N 1
ATOM 896 C CA . VAL A 1 106 ? 0.403 2.264 4.096 1.00 98.12 106 VAL A CA 1
ATOM 897 C C . VAL A 1 106 ? 0.121 1.880 5.544 1.00 98.12 106 VAL A C 1
ATOM 899 O O . VAL A 1 106 ? -0.549 2.625 6.253 1.00 98.12 106 VAL A O 1
ATOM 902 N N . ALA A 1 107 ? 0.635 0.747 6.015 1.00 97.56 107 ALA A N 1
ATOM 903 C CA . ALA A 1 107 ? 0.456 0.335 7.399 1.00 97.56 107 ALA A CA 1
ATOM 904 C C . ALA A 1 107 ? 1.070 1.338 8.391 1.00 97.56 107 ALA A C 1
ATOM 906 O O . ALA A 1 107 ? 0.453 1.616 9.424 1.00 97.56 107 ALA A O 1
ATOM 907 N N . HIS A 1 108 ? 2.214 1.940 8.061 1.00 96.94 108 HIS A N 1
ATOM 908 C CA . HIS A 1 108 ? 2.770 3.051 8.834 1.00 96.94 108 HIS A CA 1
ATOM 909 C C . HIS A 1 108 ? 1.864 4.287 8.837 1.00 96.94 108 HIS A C 1
ATOM 911 O O . HIS A 1 108 ? 1.603 4.837 9.909 1.00 96.94 108 HIS A O 1
ATOM 917 N N . ALA A 1 109 ? 1.290 4.669 7.693 1.00 97.38 109 ALA A N 1
ATOM 918 C CA . ALA A 1 109 ? 0.308 5.759 7.612 1.00 97.38 109 ALA A CA 1
ATOM 919 C C . ALA A 1 109 ? -0.979 5.483 8.425 1.00 97.38 109 ALA A C 1
ATOM 921 O O . ALA A 1 109 ? -1.663 6.399 8.904 1.00 97.38 109 ALA A O 1
ATOM 922 N N . LEU A 1 110 ? -1.302 4.205 8.649 1.00 97.38 110 LEU A N 1
ATOM 923 C CA . LEU A 1 110 ? -2.364 3.759 9.560 1.00 97.38 110 LEU A CA 1
ATOM 924 C C . LEU A 1 110 ? -1.946 3.753 11.043 1.00 97.38 110 LEU A C 1
ATOM 926 O O . LEU A 1 110 ? -2.742 3.355 11.890 1.00 97.38 110 LEU A O 1
ATOM 930 N N . GLY A 1 111 ? -0.734 4.203 11.372 1.00 96.12 111 GLY A N 1
ATOM 931 C CA . GLY A 1 111 ? -0.231 4.316 12.742 1.00 96.12 111 GLY A CA 1
ATOM 932 C C . GLY A 1 111 ? 0.426 3.048 13.288 1.00 96.12 111 GLY A C 1
ATOM 933 O O . GLY A 1 111 ? 0.644 2.951 14.494 1.00 96.12 111 GLY A O 1
ATOM 934 N N . ARG A 1 112 ? 0.742 2.061 12.440 1.00 94.88 112 ARG A N 1
ATOM 935 C CA . ARG A 1 112 ? 1.413 0.830 12.881 1.00 94.88 112 ARG A CA 1
ATOM 936 C C . ARG A 1 112 ? 2.924 1.048 13.000 1.00 94.88 112 ARG A C 1
ATOM 938 O O . ARG A 1 112 ? 3.535 1.663 12.130 1.00 94.88 112 ARG A O 1
ATOM 945 N N . GLY A 1 113 ? 3.531 0.514 14.061 1.00 92.06 113 GLY A N 1
ATOM 946 C CA . GLY A 1 113 ? 4.991 0.364 14.155 1.00 92.06 113 GLY A CA 1
ATOM 947 C C . GLY A 1 113 ? 5.502 -0.780 13.273 1.00 92.06 113 GLY A C 1
ATOM 948 O O . GLY A 1 113 ? 4.696 -1.504 12.696 1.00 92.06 113 GLY A O 1
ATOM 949 N N . GLU A 1 114 ? 6.818 -0.987 13.212 1.00 89.44 114 GLU A N 1
ATOM 950 C CA . GLU A 1 114 ? 7.476 -1.915 12.269 1.00 89.44 114 GLU A CA 1
ATOM 951 C C . GLU A 1 114 ? 6.881 -3.326 12.248 1.00 89.44 114 GLU A C 1
ATOM 953 O O . GLU A 1 114 ? 6.334 -3.746 11.231 1.00 89.44 114 GLU A O 1
ATOM 958 N N . ARG A 1 115 ? 6.870 -4.041 13.383 1.00 90.19 115 ARG A N 1
ATOM 959 C CA . ARG A 1 115 ? 6.268 -5.385 13.465 1.00 90.19 115 ARG A CA 1
ATOM 960 C C . ARG A 1 115 ? 4.805 -5.407 13.023 1.00 90.19 115 ARG A C 1
ATOM 962 O O . ARG A 1 115 ? 4.367 -6.348 12.365 1.00 90.19 115 ARG A O 1
ATOM 969 N N . GLY A 1 116 ? 4.043 -4.374 13.384 1.00 93.19 116 GLY A N 1
ATOM 970 C CA . GLY A 1 116 ? 2.641 -4.241 12.996 1.00 93.19 116 GLY A CA 1
ATOM 971 C C . GLY A 1 116 ? 2.469 -3.957 11.504 1.00 93.19 116 GLY A C 1
ATOM 972 O O . GLY A 1 116 ? 1.524 -4.462 10.898 1.00 93.19 116 GLY A O 1
ATOM 973 N N . ALA A 1 117 ? 3.377 -3.180 10.916 1.00 94.75 117 ALA A N 1
ATOM 974 C CA . ALA A 1 117 ? 3.420 -2.889 9.494 1.00 94.75 117 ALA A CA 1
ATOM 975 C C . ALA A 1 117 ? 3.809 -4.128 8.681 1.00 94.75 117 ALA A C 1
ATOM 977 O O . ALA A 1 117 ? 3.092 -4.459 7.736 1.00 94.75 117 ALA A O 1
ATOM 978 N N . CYS A 1 118 ? 4.815 -4.890 9.126 1.00 93.44 118 CYS A N 1
ATOM 979 C CA . CYS A 1 118 ? 5.167 -6.193 8.560 1.00 93.44 118 CYS A CA 1
ATOM 980 C C . CYS A 1 118 ? 3.978 -7.162 8.624 1.00 93.44 118 CYS A C 1
ATOM 982 O O . CYS A 1 118 ? 3.552 -7.681 7.598 1.00 93.44 118 CYS A O 1
ATOM 984 N N . ARG A 1 119 ? 3.377 -7.365 9.808 1.00 94.50 119 ARG A N 1
ATOM 985 C CA . ARG A 1 119 ? 2.213 -8.257 9.975 1.00 94.50 119 ARG A CA 1
ATOM 986 C C . ARG A 1 119 ? 1.053 -7.860 9.078 1.00 94.50 119 ARG A C 1
ATOM 988 O O . ARG A 1 119 ? 0.471 -8.716 8.419 1.00 94.50 119 ARG A O 1
ATOM 995 N N . TRP A 1 120 ? 0.726 -6.575 9.010 1.00 96.81 120 TRP A N 1
ATOM 996 C CA . TRP A 1 120 ? -0.379 -6.110 8.179 1.00 96.81 120 TRP A CA 1
ATOM 997 C C . TRP A 1 120 ? -0.106 -6.274 6.684 1.00 96.81 120 TRP A C 1
ATOM 999 O O . TRP A 1 120 ? -0.957 -6.804 5.968 1.00 96.81 120 TRP A O 1
ATOM 1009 N N . SER A 1 121 ? 1.068 -5.853 6.213 1.00 96.31 121 SER A N 1
ATOM 1010 C CA . SER A 1 121 ? 1.410 -5.878 4.790 1.00 96.31 121 SER A CA 1
ATOM 1011 C C . SER A 1 121 ? 1.587 -7.302 4.266 1.00 96.31 121 SER A C 1
ATOM 1013 O O . SER A 1 121 ? 1.007 -7.640 3.233 1.00 96.31 121 SER A O 1
ATOM 1015 N N . VAL A 1 122 ? 2.297 -8.159 5.007 1.00 94.12 122 VAL A N 1
ATOM 1016 C CA . VAL A 1 122 ? 2.566 -9.555 4.637 1.00 94.12 122 VAL A CA 1
ATOM 1017 C C . VAL A 1 122 ? 1.275 -10.363 4.562 1.00 94.12 122 VAL A C 1
ATOM 1019 O O . VAL A 1 122 ? 1.028 -11.011 3.547 1.00 94.12 122 VAL A O 1
ATOM 1022 N N . ASN A 1 123 ? 0.409 -10.303 5.581 1.00 96.69 123 ASN A N 1
ATOM 1023 C CA . ASN A 1 123 ? -0.836 -11.079 5.557 1.00 96.69 123 ASN A CA 1
ATOM 1024 C C . ASN A 1 123 ? -1.822 -10.556 4.505 1.00 96.69 123 ASN A C 1
ATOM 1026 O O . ASN A 1 123 ? -2.504 -11.356 3.863 1.00 96.69 123 ASN A O 1
ATOM 1030 N N . LEU A 1 124 ? -1.880 -9.239 4.263 1.00 97.56 124 LEU A N 1
ATOM 1031 C CA . LEU A 1 124 ? -2.720 -8.693 3.192 1.00 97.56 124 LEU A CA 1
ATOM 1032 C C . LEU A 1 124 ? -2.212 -9.128 1.814 1.00 97.56 124 LEU A C 1
ATOM 1034 O O . LEU A 1 124 ? -3.010 -9.508 0.951 1.00 97.56 124 LEU A O 1
ATOM 1038 N N . PHE A 1 125 ? -0.892 -9.102 1.620 1.00 96.31 125 PHE A N 1
ATOM 1039 C CA . PHE A 1 125 ? -0.255 -9.566 0.397 1.00 96.31 125 PHE A CA 1
ATOM 1040 C C . PHE A 1 125 ? -0.489 -11.063 0.185 1.00 96.31 125 PHE A C 1
ATOM 1042 O O . PHE A 1 125 ? -1.006 -11.429 -0.865 1.00 96.31 125 PHE A O 1
ATOM 1049 N N . ARG A 1 126 ? -0.243 -11.916 1.189 1.00 95.69 126 ARG A N 1
ATOM 1050 C CA . ARG A 1 126 ? -0.533 -13.361 1.141 1.00 95.69 126 ARG A CA 1
ATOM 1051 C C . ARG A 1 126 ? -1.994 -13.640 0.792 1.00 95.69 126 ARG A C 1
ATOM 1053 O O . ARG A 1 126 ? -2.269 -14.461 -0.078 1.00 95.69 126 ARG A O 1
ATOM 1060 N N . LYS A 1 127 ? -2.936 -12.921 1.415 1.00 96.44 127 LYS A N 1
ATOM 1061 C CA . LYS A 1 127 ? -4.377 -13.083 1.164 1.00 96.44 127 LYS A CA 1
ATOM 1062 C C . LYS A 1 127 ? -4.764 -12.742 -0.278 1.00 96.44 127 LYS A C 1
ATOM 1064 O O . LYS A 1 127 ? -5.615 -13.409 -0.858 1.00 96.44 127 LYS A O 1
ATOM 1069 N N . CYS A 1 128 ? -4.166 -11.705 -0.866 1.00 97.31 128 CYS A N 1
ATOM 1070 C CA . CYS A 1 128 ? -4.557 -11.226 -2.197 1.00 97.31 128 CYS A CA 1
ATOM 1071 C C . CYS A 1 128 ? -3.721 -11.842 -3.333 1.00 97.31 128 CYS A C 1
ATOM 1073 O O . CYS A 1 128 ? -4.239 -12.096 -4.424 1.00 97.31 128 CYS A O 1
ATOM 1075 N N . PHE A 1 129 ? -2.448 -12.129 -3.081 1.00 95.69 129 PHE A N 1
ATOM 1076 C CA . PHE A 1 129 ? -1.445 -12.625 -4.026 1.00 95.69 129 PHE A CA 1
ATOM 1077 C C . PHE A 1 129 ? -0.804 -13.939 -3.539 1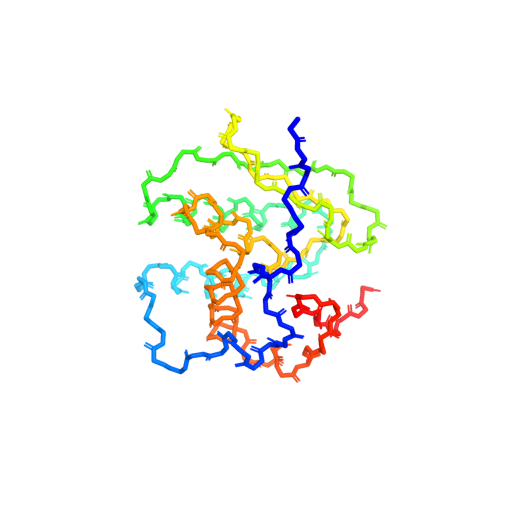.00 95.69 129 PHE A C 1
ATOM 1079 O O . PHE A 1 129 ? 0.417 -14.017 -3.422 1.00 95.69 129 PHE A O 1
ATOM 1086 N N . PRO A 1 130 ? -1.588 -15.001 -3.269 1.00 94.38 130 PRO A N 1
ATOM 1087 C CA . PRO A 1 130 ? -1.065 -16.218 -2.642 1.00 94.38 130 PRO A CA 1
ATOM 1088 C C . PRO A 1 130 ? 0.016 -16.912 -3.480 1.00 94.38 130 PRO A C 1
ATOM 1090 O O . PRO A 1 130 ? 0.995 -17.399 -2.929 1.00 94.38 130 PRO A O 1
ATOM 1093 N N . ARG A 1 131 ? -0.115 -16.900 -4.816 1.00 90.94 131 ARG A N 1
ATOM 1094 C CA . ARG A 1 131 ? 0.888 -17.478 -5.725 1.00 90.94 131 ARG A CA 1
ATOM 1095 C C . ARG A 1 131 ? 2.209 -16.714 -5.669 1.00 90.94 131 ARG A C 1
ATOM 1097 O O . ARG A 1 131 ? 3.254 -17.325 -5.530 1.00 90.94 131 ARG A O 1
ATOM 1104 N N . GLN A 1 132 ? 2.166 -15.383 -5.748 1.00 90.19 132 GLN A N 1
ATOM 1105 C CA . GLN A 1 132 ? 3.376 -14.562 -5.663 1.00 90.19 132 GLN A CA 1
ATOM 1106 C C . GLN A 1 132 ? 4.004 -14.625 -4.273 1.00 90.19 132 GLN A C 1
ATOM 1108 O O . GLN A 1 132 ? 5.221 -14.635 -4.172 1.00 90.19 132 GLN A O 1
ATOM 1113 N N . PHE A 1 133 ? 3.189 -14.712 -3.220 1.00 88.94 133 PHE A N 1
ATOM 1114 C CA . PHE A 1 133 ? 3.675 -14.913 -1.861 1.00 88.94 133 PHE A CA 1
ATOM 1115 C C . PHE A 1 133 ? 4.421 -16.244 -1.702 1.00 88.94 133 PHE A C 1
ATOM 1117 O O . PHE A 1 133 ? 5.474 -16.267 -1.079 1.00 88.94 133 PHE A O 1
ATOM 1124 N N . ALA A 1 134 ? 3.930 -17.332 -2.306 1.00 87.25 134 ALA A N 1
ATOM 1125 C CA . ALA A 1 134 ? 4.617 -18.627 -2.292 1.00 87.25 134 ALA A CA 1
ATOM 1126 C C . ALA A 1 134 ? 5.968 -18.617 -3.039 1.00 87.25 134 ALA A C 1
ATOM 1128 O O . ALA A 1 134 ? 6.812 -19.464 -2.777 1.00 87.25 134 ALA A O 1
ATOM 1129 N N . LEU A 1 135 ? 6.173 -17.654 -3.946 1.00 82.12 135 LEU A N 1
ATOM 1130 C CA . LEU A 1 135 ? 7.436 -17.425 -4.660 1.00 82.12 135 LEU A CA 1
ATOM 1131 C C . LEU A 1 135 ? 8.345 -16.409 -3.950 1.00 82.12 135 LEU A C 1
ATOM 1133 O O . LEU A 1 135 ? 9.416 -16.078 -4.462 1.00 82.12 135 LEU A O 1
ATOM 1137 N N . CYS A 1 136 ? 7.914 -15.849 -2.817 1.00 76.25 136 CYS A N 1
ATOM 1138 C CA . CYS A 1 136 ? 8.752 -14.952 -2.040 1.00 76.25 136 CYS A CA 1
ATOM 1139 C C . CYS A 1 136 ? 9.782 -15.736 -1.235 1.00 76.25 136 CYS A C 1
ATOM 1141 O O . CYS A 1 136 ? 9.435 -16.675 -0.522 1.00 76.25 136 CYS A O 1
ATOM 1143 N N . TRP A 1 137 ? 11.019 -15.255 -1.240 1.00 66.62 137 TRP A N 1
ATOM 1144 C CA . TRP A 1 137 ? 11.978 -15.560 -0.186 1.00 66.62 137 TRP A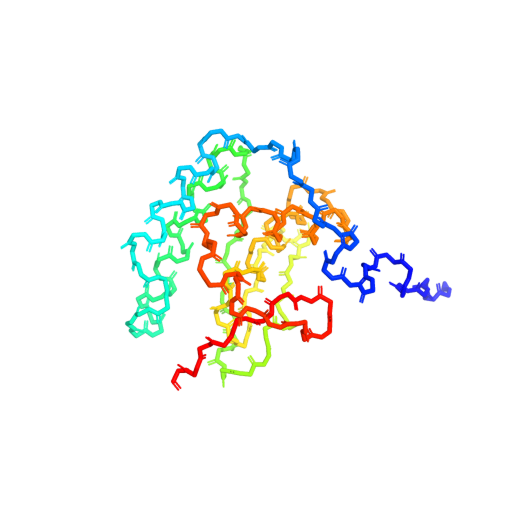 CA 1
ATOM 1145 C C . TRP A 1 137 ? 12.126 -14.353 0.738 1.00 66.62 137 TRP A C 1
ATOM 1147 O O . TRP A 1 137 ? 11.758 -13.219 0.408 1.00 66.62 137 TRP A O 1
ATOM 1157 N N . ALA A 1 138 ? 12.656 -14.598 1.930 1.00 58.22 138 ALA A N 1
ATOM 1158 C CA . ALA A 1 138 ? 13.021 -13.523 2.837 1.00 58.22 138 ALA A CA 1
ATOM 1159 C C . ALA A 1 138 ? 14.265 -12.803 2.293 1.00 58.22 138 ALA A C 1
ATOM 1161 O O . ALA A 1 138 ? 15.309 -13.424 2.117 1.00 58.22 138 ALA A O 1
ATOM 1162 N N . GLU A 1 139 ? 14.161 -11.500 2.030 1.00 54.75 139 GLU A N 1
ATOM 1163 C CA . GLU A 1 139 ? 15.311 -10.637 1.744 1.00 54.75 139 GLU A CA 1
ATOM 1164 C C . GLU A 1 139 ? 15.336 -9.542 2.818 1.00 54.75 139 GLU A C 1
ATOM 1166 O O . GLU A 1 139 ? 14.563 -8.581 2.793 1.00 54.75 139 GLU A O 1
ATOM 1171 N N . GLY A 1 140 ? 16.157 -9.743 3.852 1.00 56.47 140 GLY A N 1
ATOM 1172 C CA . GLY A 1 140 ? 16.070 -8.947 5.078 1.00 56.47 140 GLY A CA 1
ATOM 1173 C C . GLY A 1 140 ? 14.729 -9.154 5.799 1.00 56.47 140 GLY A C 1
ATOM 1174 O O . GLY A 1 140 ? 14.305 -10.287 6.012 1.00 56.47 140 GLY A O 1
ATOM 1175 N N . ASN A 1 141 ? 14.051 -8.062 6.171 1.00 46.31 141 ASN A N 1
ATOM 1176 C CA . ASN A 1 141 ? 12.801 -8.102 6.952 1.00 46.31 141 ASN A CA 1
ATOM 1177 C C . ASN A 1 141 ? 11.522 -7.993 6.093 1.00 46.31 141 ASN A C 1
ATOM 1179 O O . ASN A 1 141 ? 10.435 -7.768 6.630 1.00 46.31 141 ASN A O 1
ATOM 1183 N N . VAL A 1 142 ? 11.637 -8.096 4.764 1.00 52.38 142 VAL A N 1
ATOM 1184 C CA . VAL A 1 142 ? 10.521 -7.955 3.816 1.00 52.38 142 VAL A CA 1
ATOM 1185 C C . VAL A 1 142 ? 10.459 -9.190 2.911 1.00 52.38 142 VAL A C 1
ATOM 1187 O O . VAL A 1 142 ? 11.480 -9.778 2.563 1.00 52.38 142 VAL A O 1
ATOM 1190 N N . CYS A 1 143 ? 9.248 -9.594 2.519 1.00 50.47 143 CYS A N 1
ATOM 1191 C CA . CYS A 1 143 ? 9.060 -10.584 1.459 1.00 50.47 143 CYS A CA 1
ATOM 1192 C C . CYS A 1 143 ? 9.417 -9.968 0.099 1.00 50.47 143 CYS A C 1
ATOM 1194 O O . CYS A 1 143 ? 8.668 -9.122 -0.406 1.00 50.47 143 CYS A O 1
ATOM 1196 N N . SER A 1 144 ? 10.507 -10.436 -0.508 1.00 52.88 144 SER A N 1
ATOM 1197 C CA . SER A 1 144 ? 10.845 -10.168 -1.907 1.00 52.88 144 SER A CA 1
ATOM 1198 C C . SER A 1 144 ? 10.334 -11.327 -2.759 1.00 52.88 144 SER A C 1
ATOM 1200 O O . SER A 1 144 ? 10.715 -12.472 -2.548 1.00 52.88 144 SER A O 1
ATOM 1202 N N . ALA A 1 145 ? 9.431 -11.056 -3.705 1.00 44.25 145 ALA A N 1
ATOM 1203 C CA . ALA A 1 145 ? 9.031 -12.044 -4.709 1.00 44.25 145 ALA A CA 1
ATOM 1204 C C . ALA A 1 145 ? 10.088 -12.120 -5.816 1.00 44.25 145 ALA A C 1
ATOM 1206 O O . ALA A 1 145 ? 10.512 -11.076 -6.320 1.00 44.25 145 ALA A O 1
ATOM 1207 N N . LEU A 1 146 ? 10.431 -13.338 -6.242 1.00 32.69 146 LEU A N 1
ATOM 1208 C CA . LEU A 1 146 ? 11.029 -13.572 -7.553 1.00 32.69 146 LEU A CA 1
ATOM 1209 C C . LEU A 1 146 ? 10.046 -13.132 -8.631 1.00 32.69 146 LEU A C 1
ATOM 1211 O O . LEU A 1 146 ? 9.126 -13.868 -8.967 1.00 32.69 146 LEU A O 1
ATOM 1215 N N . TYR A 1 147 ? 10.259 -11.948 -9.185 1.00 31.03 147 TYR A N 1
ATOM 1216 C CA . TYR A 1 147 ? 10.151 -11.790 -10.626 1.00 31.03 147 TYR A CA 1
ATOM 1217 C C . TYR A 1 147 ? 11.350 -10.960 -11.084 1.00 31.03 147 TYR A C 1
ATOM 1219 O O . TYR A 1 147 ? 11.533 -9.849 -10.569 1.00 31.03 147 TYR A O 1
ATOM 1227 N N . PRO A 1 148 ? 12.168 -11.473 -12.019 1.00 28.56 148 PRO A N 1
ATOM 1228 C CA . PRO A 1 148 ? 12.977 -10.592 -12.837 1.00 28.56 148 PRO A CA 1
ATOM 1229 C C . PRO A 1 148 ? 12.000 -9.690 -13.603 1.00 28.56 148 PRO A C 1
ATOM 1231 O O . PRO A 1 148 ? 10.969 -10.155 -14.098 1.00 28.56 148 PRO A O 1
ATOM 1234 N N . LEU A 1 149 ? 12.270 -8.386 -13.599 1.00 32.44 149 LEU A N 1
ATOM 1235 C CA . LEU A 1 149 ? 11.856 -7.560 -14.729 1.00 32.44 149 LEU A CA 1
ATOM 1236 C C . LEU A 1 149 ? 12.756 -7.936 -15.900 1.00 32.44 149 LEU A C 1
ATOM 1238 O O . LEU A 1 149 ? 13.965 -8.115 -15.630 1.00 32.44 149 LEU A O 1
#

Organism: NCBI:txid412755

pLDDT: mean 86.55, std 18.03, range [28.56, 98.62]

Sequence (149 aa):
MPRRNNRRSYPRTVAEVLDDQMRFRRETVQAVLRFKRDLPWNGWERERKRKFRRLHRALRRVYGKQTGLSFGLLDGACSGRSSYDRLQDVIILRGRLSVTTYLHEVAHALGRGERGACRWSVNLFRKCFPRQFALCWAEGNVCSALYPL

Foldseek 3Di:
DDDDPCPVQFDQDLVLQDDPPDDDDPQLLVLLLVLVVLVLPDDDPVSNVVSLVSSVVSLCVVLVHPAAEEEDAAPQDDQVPWAQDPVRSYTYTYHHPDQLSSQLRVQVSVVDTNSSSSNRSLNSCCSNPVPQNVQFDDDGRTTDGDDDD

Radius of gyration: 14.68 Å; chains: 1; bounding box: 35×34×41 Å